Protein AF-A0A382KS99-F1 (afdb_monomer)

Nearest PDB structures (foldseek):
  8q4h-assembly1_B  TM=6.689E-01  e=3.767E-03  Desulfitobacterium hafniense TCE1
  6zxu-assembly2_B  TM=7.191E-01  e=2.765E-02  Nitratireductor pacificus pht-3B
  6zxu-assembly3_C  TM=7.435E-01  e=4.220E-02  Nitratireductor pacificus pht-3B
  6zy0-assembly2_B  TM=6.938E-01  e=2.307E-02  Nitratireductor pacificus pht-3B
  6zxx-assembly2_B  TM=6.351E-01  e=2.171E-02  Nitratireductor pacificus pht-3B

pLDDT: mean 88.22, std 10.37, range [48.19, 98.5]

Structure (mmCIF, N/CA/C/O backbone):
data_AF-A0A382KS99-F1
#
_entry.id   AF-A0A382KS99-F1
#
loop_
_atom_site.group_PDB
_atom_site.id
_atom_site.type_symbol
_atom_site.label_atom_id
_atom_site.label_alt_id
_atom_site.label_comp_id
_atom_site.label_asym_id
_atom_site.label_entity_id
_atom_site.label_seq_id
_atom_site.pdbx_PDB_ins_code
_atom_site.Cartn_x
_atom_site.Cartn_y
_atom_site.Cartn_z
_atom_site.occupancy
_atom_site.B_iso_or_equiv
_atom_site.auth_seq_id
_atom_site.auth_comp_id
_atom_site.auth_asym_id
_atom_site.auth_atom_id
_atom_site.pdbx_PDB_model_num
ATOM 1 N N . MET A 1 1 ? -13.912 -19.500 2.181 1.00 56.59 1 MET A N 1
ATOM 2 C CA . MET A 1 1 ? -12.919 -19.131 3.212 1.00 56.59 1 MET A CA 1
ATOM 3 C C . MET A 1 1 ? -11.647 -19.910 2.913 1.00 56.59 1 MET A C 1
ATOM 5 O O . MET A 1 1 ? -11.759 -21.098 2.636 1.00 56.59 1 MET A O 1
ATOM 9 N N . ILE A 1 2 ? -10.492 -19.248 2.838 1.00 73.12 2 ILE A N 1
ATOM 10 C CA . ILE A 1 2 ? -9.204 -19.911 2.562 1.00 73.12 2 ILE A CA 1
ATOM 11 C C . ILE A 1 2 ? -8.745 -20.600 3.857 1.00 73.12 2 ILE A C 1
ATOM 13 O O . ILE A 1 2 ? -8.783 -19.972 4.910 1.00 73.12 2 ILE A O 1
ATOM 17 N N . ASP A 1 3 ? -8.355 -21.877 3.797 1.00 80.69 3 ASP A N 1
ATOM 18 C CA . ASP A 1 3 ? -7.824 -22.607 4.958 1.00 80.69 3 ASP A CA 1
ATOM 19 C C . ASP A 1 3 ? -6.361 -22.218 5.200 1.00 80.69 3 ASP A C 1
ATOM 21 O O . ASP A 1 3 ? -5.498 -22.435 4.348 1.00 80.69 3 ASP A O 1
ATOM 25 N N . ILE A 1 4 ? -6.096 -21.631 6.367 1.00 81.62 4 ILE A N 1
ATOM 26 C CA . ILE A 1 4 ? -4.781 -21.113 6.763 1.00 81.62 4 ILE A CA 1
ATOM 27 C C . ILE A 1 4 ? -4.165 -21.888 7.934 1.00 81.62 4 ILE A C 1
ATOM 29 O O . ILE A 1 4 ? -3.120 -21.491 8.439 1.00 81.62 4 ILE A O 1
ATOM 33 N N . LYS A 1 5 ? -4.746 -23.022 8.357 1.00 82.44 5 LYS A N 1
ATOM 34 C CA . LYS A 1 5 ? -4.288 -23.777 9.546 1.00 82.44 5 LYS A CA 1
ATOM 35 C C . LYS A 1 5 ? -2.817 -24.198 9.504 1.00 82.44 5 LYS A C 1
ATOM 37 O O . LYS A 1 5 ? -2.193 -24.344 10.549 1.00 82.44 5 LYS A O 1
ATOM 42 N N . ASN A 1 6 ? -2.275 -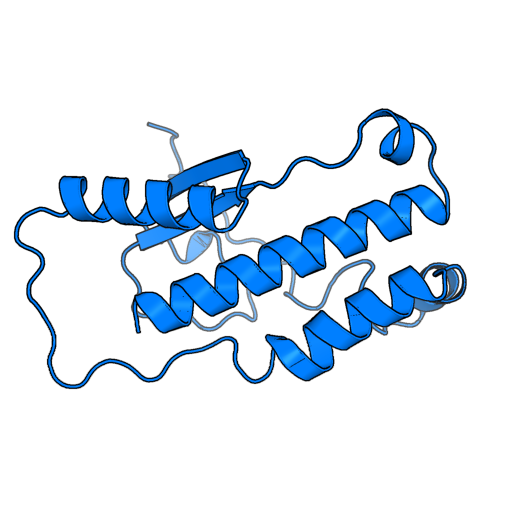24.392 8.303 1.00 83.75 6 ASN A N 1
ATOM 43 C CA . ASN A 1 6 ? -0.884 -24.788 8.078 1.00 83.75 6 ASN A CA 1
ATOM 44 C C . ASN A 1 6 ? -0.010 -23.632 7.560 1.00 83.75 6 ASN A C 1
ATOM 46 O O . ASN A 1 6 ? 1.095 -23.875 7.071 1.00 83.75 6 ASN A O 1
ATOM 50 N N . ALA A 1 7 ? -0.491 -22.386 7.614 1.00 80.31 7 ALA A N 1
ATOM 51 C CA . ALA A 1 7 ? 0.297 -21.232 7.209 1.00 80.31 7 ALA A CA 1
ATOM 52 C C . ALA A 1 7 ? 1.492 -21.058 8.158 1.00 80.31 7 ALA A C 1
ATOM 54 O O . ALA A 1 7 ? 1.350 -20.982 9.378 1.00 80.31 7 ALA A O 1
ATOM 55 N N . VAL A 1 8 ? 2.696 -21.005 7.588 1.00 80.25 8 VAL A N 1
ATOM 56 C CA . VAL A 1 8 ? 3.934 -20.777 8.337 1.00 80.25 8 VAL A CA 1
ATOM 57 C C . VAL A 1 8 ? 4.390 -19.352 8.085 1.00 80.25 8 VAL A C 1
ATOM 59 O O . VAL A 1 8 ? 4.497 -18.927 6.932 1.00 80.25 8 VAL A O 1
ATOM 62 N N . ARG A 1 9 ? 4.709 -18.630 9.163 1.00 80.31 9 ARG A N 1
ATOM 63 C CA . ARG A 1 9 ? 5.210 -17.259 9.066 1.00 80.31 9 ARG A CA 1
ATOM 64 C C . ARG A 1 9 ? 6.451 -17.198 8.160 1.00 80.31 9 ARG A C 1
ATOM 66 O O . ARG A 1 9 ? 7.382 -17.993 8.350 1.00 80.31 9 ARG A O 1
ATOM 73 N N . PRO A 1 10 ? 6.501 -16.276 7.182 1.00 76.88 10 PRO A N 1
ATOM 74 C CA . PRO A 1 10 ? 7.640 -16.169 6.281 1.00 76.88 10 PRO A CA 1
ATOM 75 C C . PRO A 1 10 ? 8.945 -15.888 7.033 1.00 76.88 10 PRO A C 1
ATOM 77 O O . PRO A 1 10 ? 9.019 -14.977 7.850 1.00 76.88 10 PRO A O 1
ATOM 80 N N . LYS A 1 11 ? 10.027 -16.595 6.677 1.00 81.12 11 LYS A N 1
ATOM 81 C CA . LYS A 1 11 ? 11.372 -16.335 7.234 1.00 81.12 11 LYS A CA 1
ATOM 82 C C . LYS A 1 11 ? 12.049 -15.068 6.701 1.00 81.12 11 LYS A C 1
ATOM 84 O O . LYS A 1 11 ? 13.138 -14.719 7.147 1.00 81.12 11 LYS A O 1
ATOM 89 N N . ARG A 1 12 ? 11.429 -14.407 5.724 1.00 73.69 12 ARG A N 1
ATOM 90 C CA . ARG A 1 12 ? 11.959 -13.219 5.053 1.00 73.69 12 ARG A CA 1
ATOM 91 C C . ARG A 1 12 ? 11.915 -12.013 5.992 1.00 73.69 12 ARG A C 1
ATOM 93 O O . ARG A 1 12 ? 10.934 -11.835 6.715 1.00 73.69 12 ARG A O 1
ATOM 100 N N . ARG A 1 13 ? 12.948 -11.171 5.947 1.00 75.81 13 ARG A N 1
ATOM 101 C CA . ARG A 1 13 ? 12.954 -9.865 6.618 1.00 75.81 13 ARG A CA 1
ATOM 102 C C . ARG A 1 13 ? 12.416 -8.792 5.687 1.00 75.81 13 ARG A C 1
ATOM 104 O O . ARG A 1 13 ? 12.595 -8.873 4.469 1.00 75.81 13 ARG A O 1
ATOM 111 N N . ARG A 1 14 ? 11.842 -7.731 6.250 1.00 68.00 14 ARG A N 1
ATOM 112 C CA . ARG A 1 14 ? 11.330 -6.583 5.483 1.00 68.00 14 ARG A CA 1
ATOM 113 C C . ARG A 1 14 ? 12.398 -5.957 4.577 1.00 68.00 14 ARG A C 1
ATOM 115 O O . ARG A 1 14 ? 12.078 -5.436 3.512 1.00 68.00 14 ARG A O 1
ATOM 122 N N . LYS A 1 15 ? 13.668 -6.016 4.993 1.00 63.41 15 LYS A N 1
ATOM 123 C CA . LYS A 1 15 ? 14.817 -5.468 4.251 1.00 63.41 15 LYS A CA 1
ATOM 124 C C . LYS A 1 15 ? 15.350 -6.382 3.142 1.00 63.41 15 LYS A C 1
ATOM 126 O O . LYS A 1 15 ? 16.195 -5.937 2.371 1.00 63.41 15 LYS A O 1
ATOM 131 N N . ASP A 1 16 ? 14.880 -7.623 3.036 1.00 54.00 16 ASP A N 1
ATOM 132 C CA . ASP A 1 16 ? 15.357 -8.557 2.017 1.00 54.00 16 ASP A CA 1
ATOM 133 C C . ASP A 1 16 ? 14.573 -8.309 0.704 1.00 54.00 16 ASP A C 1
ATOM 135 O O . ASP A 1 16 ? 13.396 -8.661 0.602 1.00 54.00 16 ASP A O 1
ATOM 139 N N . GLY A 1 17 ? 15.175 -7.677 -0.315 1.00 54.91 17 GLY A N 1
ATOM 140 C CA . GLY A 1 17 ? 14.537 -7.420 -1.622 1.00 54.91 17 GLY A CA 1
ATOM 141 C C . GLY A 1 17 ? 15.323 -6.476 -2.544 1.00 54.91 17 GLY A C 1
ATOM 142 O O . GLY A 1 17 ? 16.278 -5.851 -2.110 1.00 54.91 17 GLY A O 1
ATOM 143 N N . ALA A 1 18 ? 14.900 -6.325 -3.807 1.00 48.19 18 ALA A N 1
ATOM 144 C CA . ALA A 1 18 ? 15.611 -5.545 -4.841 1.00 48.19 18 ALA A CA 1
ATOM 145 C C . ALA A 1 18 ? 15.741 -4.029 -4.559 1.00 48.19 18 ALA A C 1
ATOM 147 O O . ALA A 1 18 ? 16.485 -3.329 -5.240 1.00 48.19 18 ALA A O 1
ATOM 148 N N . ALA A 1 19 ? 15.010 -3.520 -3.563 1.00 53.09 19 ALA A N 1
ATOM 149 C CA . ALA A 1 19 ? 15.117 -2.148 -3.067 1.00 53.09 19 ALA A CA 1
ATOM 150 C C . ALA A 1 19 ? 16.043 -2.016 -1.840 1.00 53.09 19 ALA A C 1
ATOM 152 O O . ALA A 1 19 ? 16.185 -0.920 -1.296 1.00 53.09 19 ALA A O 1
ATOM 153 N N . SER A 1 20 ? 16.660 -3.110 -1.378 1.00 62.31 20 SER A N 1
ATOM 154 C CA . SER A 1 20 ? 17.680 -3.059 -0.333 1.00 62.31 20 SER A CA 1
ATOM 155 C C . SER A 1 20 ? 18.911 -2.308 -0.850 1.00 62.31 20 SER A C 1
ATOM 157 O O . SER A 1 20 ? 19.253 -2.390 -2.026 1.00 62.31 20 SER A O 1
ATOM 159 N N . GLN A 1 21 ? 19.623 -1.593 0.023 1.00 64.44 21 GLN A N 1
ATOM 160 C CA . GLN A 1 21 ? 20.946 -1.039 -0.310 1.00 64.44 21 GLN A CA 1
ATOM 161 C C . GLN A 1 21 ? 22.061 -2.089 -0.188 1.00 64.44 21 GLN A C 1
ATOM 163 O O . GLN A 1 21 ? 23.233 -1.754 -0.021 1.00 64.44 21 GLN A O 1
ATOM 168 N N . ALA A 1 22 ? 21.701 -3.371 -0.218 1.00 68.69 22 ALA A N 1
ATOM 169 C CA . ALA A 1 22 ? 22.667 -4.444 -0.143 1.00 68.69 22 ALA A CA 1
ATOM 170 C C . ALA A 1 22 ? 23.499 -4.500 -1.444 1.00 68.69 22 ALA A C 1
ATOM 172 O O . ALA A 1 22 ? 22.998 -4.104 -2.506 1.00 68.69 22 ALA A O 1
ATOM 173 N N . PRO A 1 23 ? 24.769 -4.947 -1.394 1.00 72.62 23 PRO A N 1
ATOM 174 C CA . PRO A 1 23 ? 25.670 -4.937 -2.549 1.00 72.62 23 PRO A CA 1
ATOM 175 C C . PRO A 1 23 ? 25.083 -5.588 -3.810 1.00 72.62 23 PRO A C 1
ATOM 177 O O . PRO A 1 23 ? 25.293 -5.090 -4.917 1.00 72.62 23 PRO A O 1
ATOM 180 N N . GLU A 1 24 ? 24.296 -6.649 -3.646 1.00 73.94 24 GLU A N 1
ATOM 181 C CA . GLU A 1 24 ? 23.619 -7.390 -4.712 1.00 73.94 24 GLU A CA 1
ATOM 182 C C . GLU A 1 24 ? 22.538 -6.581 -5.450 1.00 73.94 24 GLU A C 1
ATOM 184 O O . GLU A 1 24 ? 22.288 -6.818 -6.632 1.00 73.94 24 GLU A O 1
ATOM 189 N N . SER A 1 25 ? 21.943 -5.582 -4.796 1.00 71.50 25 SER A N 1
ATOM 190 C CA . SER A 1 25 ? 20.903 -4.7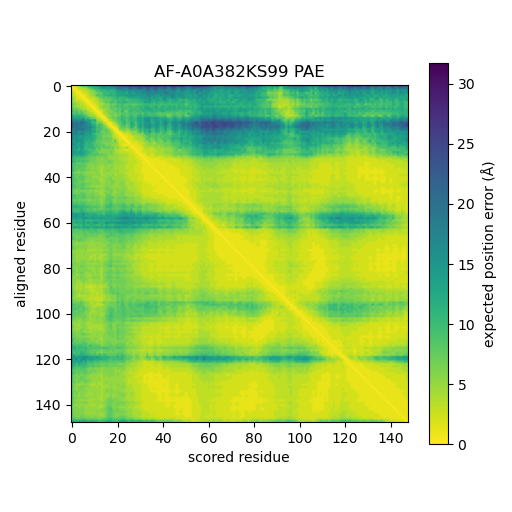15 -5.368 1.00 71.50 25 SER A CA 1
ATOM 191 C C . SER A 1 25 ? 21.491 -3.498 -6.097 1.00 71.50 25 SER A C 1
ATOM 193 O O . SER A 1 25 ? 20.833 -2.877 -6.935 1.00 71.50 25 SER A O 1
ATOM 195 N N . MET A 1 26 ? 22.757 -3.151 -5.838 1.00 74.88 26 MET A N 1
ATOM 196 C CA . MET A 1 26 ? 23.399 -1.946 -6.383 1.00 74.88 26 MET A CA 1
ATOM 197 C C . MET A 1 26 ? 23.488 -1.902 -7.920 1.00 74.88 26 MET A C 1
ATOM 199 O O . MET A 1 26 ? 23.232 -0.833 -8.485 1.00 74.88 26 MET A O 1
ATOM 203 N N . PRO A 1 27 ? 23.804 -2.998 -8.646 1.00 78.19 27 PRO A N 1
ATOM 204 C CA . PRO A 1 27 ?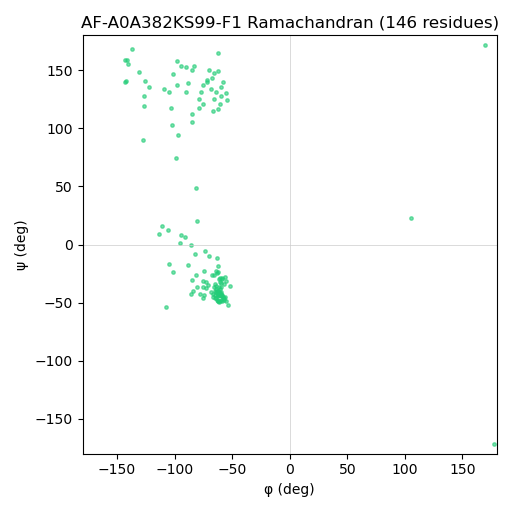 23.804 -2.986 -10.112 1.00 78.19 27 PRO A CA 1
ATOM 205 C C . PRO A 1 27 ? 22.441 -2.627 -10.710 1.00 78.19 27 PRO A C 1
ATOM 207 O O . PRO A 1 27 ? 22.372 -1.978 -11.754 1.00 78.19 27 PRO A O 1
ATOM 210 N N . TYR A 1 28 ? 21.363 -3.020 -10.035 1.00 72.88 28 TYR A N 1
ATOM 211 C CA . TYR A 1 28 ? 19.995 -2.731 -10.439 1.00 72.88 28 TYR A CA 1
ATOM 212 C C . TYR A 1 28 ? 19.623 -1.267 -10.162 1.00 72.88 28 TYR A C 1
ATOM 214 O O . TYR A 1 28 ? 19.163 -0.570 -11.067 1.00 72.88 28 TYR A O 1
ATOM 222 N N . LEU A 1 29 ? 19.943 -0.759 -8.967 1.00 75.88 29 LEU A N 1
ATOM 223 C CA . LEU A 1 29 ? 19.711 0.644 -8.594 1.00 75.88 29 LEU A CA 1
ATOM 224 C C . LEU A 1 29 ? 20.458 1.634 -9.504 1.00 75.88 29 LEU A C 1
ATOM 226 O O . LEU A 1 29 ?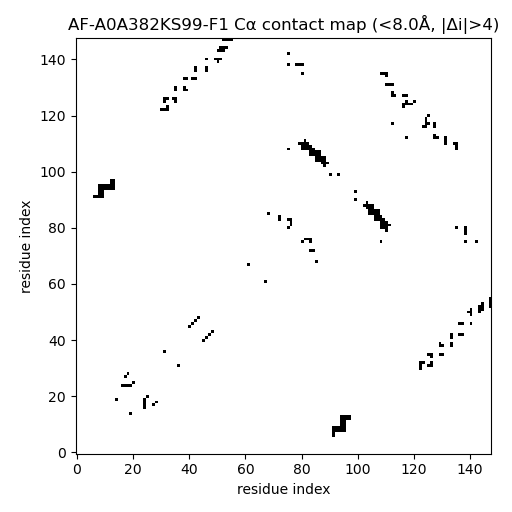 19.953 2.717 -9.797 1.00 75.88 29 LEU A O 1
ATOM 230 N N . ARG A 1 30 ? 21.643 1.266 -10.012 1.00 82.94 30 ARG A N 1
ATOM 231 C CA . ARG A 1 30 ? 22.398 2.099 -10.970 1.00 82.94 30 ARG A CA 1
ATOM 232 C C . ARG A 1 30 ? 21.670 2.316 -12.298 1.00 82.94 30 ARG A C 1
ATOM 234 O O . ARG A 1 30 ? 21.932 3.315 -12.960 1.00 82.94 30 ARG A O 1
ATOM 241 N N . ARG A 1 31 ? 20.766 1.410 -12.684 1.00 83.88 31 ARG A N 1
ATOM 242 C CA . ARG A 1 31 ? 19.998 1.486 -13.940 1.00 83.88 31 ARG A CA 1
ATOM 243 C C . ARG A 1 31 ? 18.724 2.321 -13.815 1.00 83.88 31 ARG A C 1
ATOM 245 O O . ARG A 1 31 ? 18.003 2.471 -14.798 1.00 83.88 31 ARG A O 1
ATOM 252 N N . TYR A 1 32 ? 18.437 2.860 -12.630 1.00 87.94 32 TYR A N 1
ATOM 253 C CA . TYR A 1 32 ? 17.279 3.717 -12.415 1.00 87.94 32 TYR A CA 1
ATOM 254 C C . TYR A 1 32 ? 17.386 5.004 -13.227 1.00 87.94 32 TYR A C 1
ATOM 256 O O . TYR A 1 32 ? 18.391 5.720 -13.170 1.00 87.94 32 TYR A O 1
ATOM 264 N N . THR A 1 33 ? 16.297 5.324 -13.924 1.00 92.19 33 THR A N 1
ATOM 265 C CA . THR A 1 33 ? 16.101 6.639 -14.533 1.00 92.19 33 THR A CA 1
ATOM 266 C C . THR A 1 33 ? 16.057 7.724 -13.451 1.00 92.19 33 THR A C 1
ATOM 268 O O . THR A 1 33 ? 15.888 7.439 -12.261 1.00 92.19 33 THR A O 1
ATOM 271 N N . ASN A 1 34 ? 16.188 8.994 -13.838 1.00 94.50 34 ASN A N 1
ATOM 272 C CA . ASN A 1 34 ? 16.065 10.096 -12.880 1.00 94.50 34 ASN A CA 1
ATOM 273 C C . ASN A 1 34 ? 14.676 10.126 -12.219 1.00 94.50 34 ASN A C 1
ATOM 275 O O . ASN A 1 34 ? 14.586 10.314 -11.009 1.00 94.50 34 ASN A O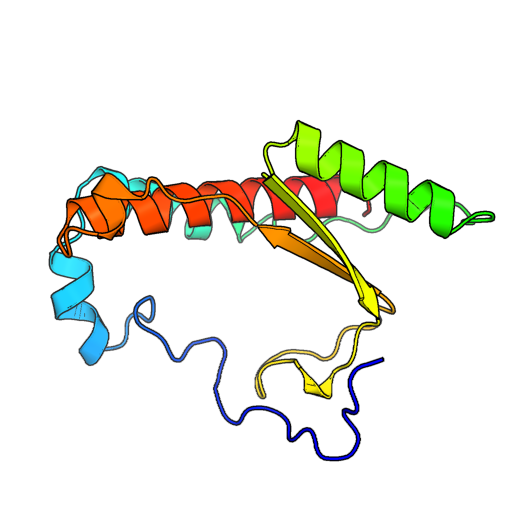 1
ATOM 279 N N . GLU A 1 35 ? 13.615 9.827 -12.973 1.00 94.88 35 GLU A N 1
ATOM 280 C CA . GLU A 1 35 ? 12.259 9.703 -12.424 1.00 94.88 35 GLU A CA 1
ATOM 281 C C . GLU A 1 35 ? 12.133 8.541 -11.431 1.00 94.88 35 GLU A C 1
ATOM 283 O O . GLU A 1 35 ? 11.567 8.701 -10.353 1.00 94.88 35 GLU A O 1
ATOM 288 N N . SER A 1 36 ? 12.749 7.392 -11.728 1.00 92.94 36 SER A N 1
ATOM 289 C CA . SER A 1 36 ? 12.812 6.261 -10.791 1.00 92.94 36 SER A CA 1
ATOM 290 C C . SER A 1 36 ? 13.453 6.671 -9.457 1.00 92.94 36 SER A C 1
ATOM 292 O O . SER A 1 36 ? 12.918 6.394 -8.381 1.00 92.94 36 SER A O 1
ATOM 294 N N . LYS A 1 37 ? 14.580 7.397 -9.514 1.00 92.00 37 LYS A N 1
ATOM 295 C CA . LYS A 1 37 ? 15.261 7.925 -8.319 1.00 92.00 37 LYS A CA 1
ATOM 296 C C . LYS A 1 37 ? 14.389 8.930 -7.566 1.00 92.00 37 LYS A C 1
ATOM 298 O O . LYS A 1 37 ? 14.355 8.889 -6.338 1.00 92.00 37 LYS A O 1
ATOM 303 N N . ARG A 1 38 ? 13.659 9.790 -8.281 1.00 94.12 38 ARG A N 1
ATOM 304 C CA . ARG A 1 38 ? 12.729 10.762 -7.690 1.00 94.12 38 ARG A CA 1
ATOM 305 C C . ARG A 1 38 ? 11.596 10.077 -6.927 1.00 94.12 38 ARG A C 1
ATOM 307 O O . ARG A 1 38 ? 11.356 10.441 -5.780 1.00 94.12 38 ARG A O 1
ATOM 314 N N . TYR A 1 39 ? 10.934 9.075 -7.509 1.00 94.81 39 TYR A N 1
ATOM 315 C CA . TYR A 1 39 ? 9.880 8.325 -6.812 1.00 94.81 39 TYR A CA 1
ATOM 316 C C . TYR A 1 39 ? 10.410 7.614 -5.567 1.00 94.81 39 TYR A C 1
ATOM 318 O O . TYR A 1 39 ? 9.796 7.691 -4.503 1.00 94.81 39 TYR A O 1
ATOM 326 N N . ALA A 1 40 ? 11.580 6.977 -5.671 1.00 90.25 40 ALA A N 1
ATOM 327 C CA . ALA A 1 40 ? 12.231 6.356 -4.523 1.00 90.25 40 ALA A CA 1
ATOM 328 C C . ALA A 1 40 ? 12.551 7.379 -3.420 1.00 90.25 40 ALA A C 1
ATOM 330 O O . ALA A 1 40 ? 12.343 7.097 -2.240 1.00 90.25 40 ALA A O 1
ATOM 331 N N . TRP A 1 41 ? 13.026 8.572 -3.785 1.00 92.50 41 TRP A N 1
ATOM 332 C CA . TRP A 1 41 ? 13.270 9.650 -2.831 1.00 92.50 41 TRP A CA 1
ATOM 333 C C . TRP A 1 41 ? 11.973 10.117 -2.156 1.00 92.50 41 TRP A C 1
ATOM 335 O O . TRP A 1 41 ? 11.934 10.172 -0.931 1.00 92.50 41 TRP A O 1
ATOM 345 N N . LEU A 1 42 ? 10.898 10.360 -2.916 1.00 94.44 42 LEU A N 1
ATOM 346 C CA . LEU A 1 42 ? 9.595 10.769 -2.371 1.00 94.44 42 LEU A CA 1
ATO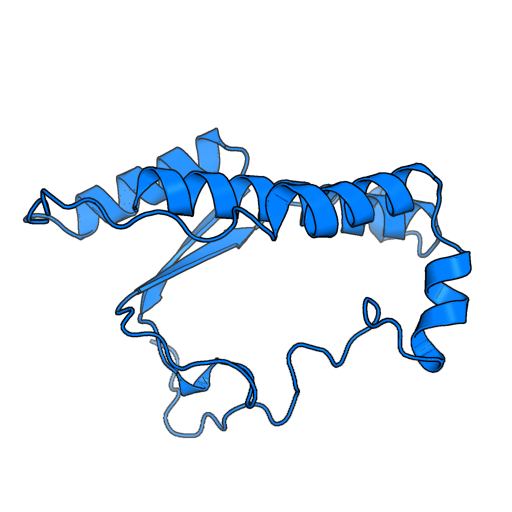M 347 C C . LEU A 1 42 ? 9.059 9.750 -1.357 1.00 94.44 42 LEU A C 1
ATOM 349 O O . LEU A 1 42 ? 8.692 10.117 -0.243 1.00 94.44 42 LEU A O 1
ATOM 353 N N . MET A 1 43 ? 9.076 8.459 -1.694 1.00 92.94 43 MET A N 1
ATOM 354 C CA . MET A 1 43 ? 8.623 7.416 -0.769 1.00 92.94 43 MET A CA 1
ATOM 355 C C . MET A 1 43 ? 9.452 7.381 0.518 1.00 92.94 43 MET A C 1
ATOM 357 O O . MET A 1 43 ? 8.895 7.347 1.614 1.00 92.94 43 MET A O 1
ATOM 361 N N . ASN A 1 44 ? 10.781 7.392 0.400 1.00 89.56 44 ASN A N 1
ATOM 362 C CA . ASN A 1 44 ? 11.663 7.165 1.545 1.00 89.56 44 ASN A CA 1
ATOM 363 C C . ASN A 1 44 ? 11.849 8.409 2.422 1.00 89.56 44 ASN A C 1
ATOM 365 O O . ASN A 1 44 ? 11.975 8.277 3.633 1.00 89.56 44 ASN A O 1
ATOM 369 N N . GLN A 1 45 ? 11.913 9.596 1.818 1.00 92.44 45 GLN A N 1
ATOM 370 C CA . GLN A 1 45 ? 12.276 10.837 2.511 1.00 92.44 45 GLN A CA 1
ATOM 371 C C . GLN A 1 45 ? 11.069 11.711 2.843 1.00 92.44 45 GLN A C 1
ATOM 373 O O . GLN A 1 45 ? 11.151 12.510 3.768 1.00 92.44 45 GLN A O 1
ATOM 378 N N . VAL A 1 46 ? 9.961 11.570 2.108 1.00 94.00 46 VAL A N 1
ATOM 379 C CA . VAL A 1 46 ? 8.760 12.388 2.325 1.00 94.00 46 VAL A CA 1
ATOM 380 C C . VAL A 1 46 ? 7.649 11.565 2.958 1.00 94.00 46 VAL A C 1
ATOM 382 O O . VAL A 1 46 ? 7.148 11.946 4.007 1.00 94.00 46 VAL A O 1
ATOM 385 N N . LEU A 1 47 ? 7.285 10.424 2.366 1.00 94.81 47 LEU A N 1
ATOM 386 C CA . LEU A 1 47 ? 6.101 9.670 2.795 1.00 94.81 47 LEU A CA 1
ATOM 387 C C . LEU A 1 47 ? 6.365 8.737 3.984 1.00 94.81 47 LEU A C 1
ATOM 389 O O . LEU A 1 47 ? 5.539 8.640 4.883 1.00 94.81 47 LEU A O 1
ATOM 393 N N . THR A 1 48 ? 7.515 8.060 4.021 1.00 92.38 48 THR A N 1
ATOM 394 C CA . THR A 1 48 ? 7.856 7.136 5.119 1.00 92.38 48 THR A CA 1
ATOM 395 C C . THR A 1 48 ? 7.875 7.815 6.495 1.00 92.38 48 THR A C 1
ATOM 397 O O . THR A 1 48 ? 7.288 7.242 7.412 1.00 92.38 48 THR A O 1
ATOM 400 N N . PRO A 1 49 ? 8.469 9.014 6.676 1.00 93.19 49 PRO A N 1
ATOM 401 C CA . PRO A 1 49 ? 8.479 9.689 7.978 1.00 93.19 49 PRO A CA 1
ATOM 402 C C . PRO A 1 49 ? 7.094 10.060 8.521 1.00 93.19 49 PRO A C 1
ATOM 404 O O . PRO A 1 49 ? 6.947 10.224 9.725 1.00 93.19 49 PRO A O 1
ATOM 407 N N . ILE A 1 50 ? 6.095 10.196 7.646 1.00 94.00 50 ILE A N 1
ATOM 408 C CA . ILE A 1 50 ? 4.724 10.585 8.003 1.00 94.00 50 ILE A CA 1
ATOM 409 C C . ILE A 1 50 ? 3.733 9.433 7.829 1.00 94.00 50 ILE A C 1
ATOM 411 O O . ILE A 1 50 ? 2.533 9.666 7.748 1.00 94.00 50 ILE A O 1
ATOM 415 N N . ARG A 1 51 ? 4.214 8.191 7.706 1.00 91.75 51 ARG A N 1
ATOM 416 C CA . ARG A 1 51 ? 3.356 7.045 7.383 1.00 91.75 51 ARG A CA 1
ATOM 417 C C . ARG A 1 51 ? 2.338 6.736 8.472 1.00 91.75 51 ARG A C 1
ATOM 419 O O . ARG A 1 51 ? 1.241 6.286 8.161 1.00 91.75 51 ARG A O 1
ATOM 426 N N . ASP A 1 52 ? 2.719 6.966 9.718 1.00 91.88 52 ASP A N 1
ATOM 427 C CA . ASP A 1 52 ? 1.876 6.691 10.866 1.00 91.88 52 ASP A CA 1
ATOM 428 C C . ASP A 1 52 ? 1.193 8.001 11.299 1.00 91.88 52 ASP A C 1
ATOM 430 O O . ASP A 1 52 ? 1.807 9.073 11.297 1.00 91.88 52 ASP A O 1
ATOM 434 N N . ALA A 1 53 ? -0.096 7.918 11.622 1.00 91.31 53 ALA A N 1
ATOM 435 C CA . ALA A 1 53 ? -0.907 9.056 12.036 1.00 91.31 53 ALA A CA 1
ATOM 436 C C . ALA A 1 53 ? -1.025 9.134 13.563 1.00 91.31 53 ALA A C 1
ATOM 438 O O . ALA A 1 53 ? -0.844 8.144 14.275 1.00 91.31 53 ALA A O 1
ATOM 439 N N . ILE A 1 54 ? -1.330 10.327 14.073 1.00 89.75 54 ILE A N 1
ATOM 440 C CA . ILE A 1 54 ? -1.624 10.513 15.496 1.00 89.75 54 ILE A CA 1
ATOM 441 C C . ILE A 1 54 ? -3.024 9.966 15.752 1.00 89.75 54 ILE A C 1
ATOM 443 O O . ILE A 1 54 ? -3.973 10.482 15.185 1.00 89.75 54 ILE A O 1
ATOM 447 N N . VAL A 1 55 ? -3.149 8.987 16.649 1.00 89.00 55 VAL A N 1
ATOM 448 C CA . VAL A 1 55 ? -4.453 8.429 17.030 1.00 89.00 55 VAL A CA 1
ATOM 449 C C . VAL A 1 55 ? -5.354 9.514 17.627 1.00 89.00 55 VAL A C 1
ATOM 451 O O . VAL A 1 55 ? -4.979 10.212 18.580 1.00 89.00 55 VAL A O 1
ATOM 454 N N . ASN A 1 56 ? -6.563 9.618 17.090 1.00 86.69 56 ASN A N 1
ATOM 455 C CA . ASN A 1 56 ? -7.603 10.540 17.489 1.00 86.69 56 ASN A CA 1
ATOM 456 C C . ASN A 1 56 ? -7.979 10.279 18.9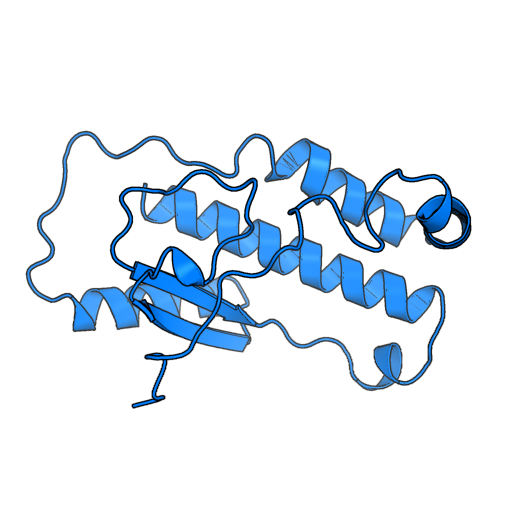47 1.00 86.69 56 ASN A C 1
ATOM 458 O O . ASN A 1 56 ? -8.412 9.194 19.339 1.00 86.69 56 ASN A O 1
ATOM 462 N N . ARG A 1 57 ? -7.822 11.319 19.769 1.00 86.69 57 ARG A N 1
ATOM 463 C CA . ARG A 1 57 ? -8.113 11.265 21.207 1.00 86.69 57 ARG A CA 1
ATOM 464 C C . ARG A 1 57 ? -9.604 11.097 21.492 1.00 86.69 57 ARG A C 1
ATOM 466 O O . ARG A 1 57 ? -9.962 10.564 22.537 1.00 86.69 57 ARG A O 1
ATOM 473 N N . ASN A 1 58 ? -10.455 11.537 20.569 1.00 87.00 58 ASN A N 1
ATOM 474 C CA . ASN A 1 58 ? -11.903 11.414 20.655 1.00 87.00 58 ASN A CA 1
ATOM 475 C C . ASN A 1 58 ? -12.340 10.208 19.826 1.00 87.00 58 ASN A C 1
ATOM 477 O O . ASN A 1 58 ? -12.854 10.360 18.717 1.00 87.00 58 ASN A O 1
ATOM 481 N N . ARG A 1 59 ? -12.087 9.007 20.355 1.00 81.69 59 ARG A N 1
ATOM 482 C CA . ARG A 1 59 ? -12.476 7.758 19.698 1.00 81.69 59 ARG A CA 1
ATOM 483 C C . ARG A 1 59 ? -13.973 7.778 19.399 1.00 81.69 59 ARG A C 1
ATOM 485 O O . ARG A 1 59 ? -14.786 7.926 20.308 1.00 81.69 59 ARG A O 1
ATOM 492 N N . GLN A 1 60 ? -14.311 7.581 18.133 1.00 83.06 60 GLN A N 1
ATOM 493 C CA . GLN A 1 60 ? -15.677 7.332 17.705 1.00 83.06 60 GLN A CA 1
ATOM 494 C C . GLN A 1 60 ? -15.932 5.823 17.729 1.00 83.06 60 GLN A C 1
ATOM 496 O O . GLN A 1 60 ? -15.112 5.043 17.237 1.00 83.06 60 GLN A O 1
ATOM 501 N N . GLU A 1 61 ? -17.041 5.403 18.335 1.00 85.00 61 GLU A N 1
ATOM 502 C CA . GLU A 1 61 ? -17.492 4.017 18.217 1.00 85.00 61 GLU A CA 1
ATOM 503 C C . GLU A 1 61 ? -18.026 3.766 16.803 1.00 85.00 61 GLU A C 1
ATOM 505 O O . GLU A 1 61 ? -18.650 4.632 16.189 1.00 85.00 61 GLU A O 1
ATOM 510 N N . ILE A 1 62 ? -17.704 2.592 16.263 1.00 86.44 62 ILE A N 1
ATOM 511 C CA . ILE A 1 62 ? -18.164 2.152 14.948 1.00 86.44 62 ILE A CA 1
ATOM 512 C C . ILE A 1 62 ? -19.300 1.165 15.187 1.00 86.44 62 ILE A C 1
ATOM 514 O O . ILE A 1 62 ? -19.050 0.014 15.545 1.00 86.44 62 ILE A O 1
ATOM 518 N N . ASP A 1 63 ? -20.529 1.631 14.983 1.00 90.25 63 ASP A N 1
ATOM 519 C CA . ASP A 1 63 ? -21.743 0.826 15.168 1.00 90.25 63 ASP A CA 1
ATOM 520 C C . ASP A 1 63 ? -22.037 -0.075 13.961 1.00 90.25 63 ASP A C 1
ATOM 522 O O . ASP A 1 63 ? -22.642 -1.136 14.104 1.00 90.25 63 ASP A O 1
ATOM 526 N N . ASP A 1 64 ? -21.573 0.329 12.774 1.00 93.25 64 ASP A N 1
ATOM 527 C CA . ASP A 1 64 ? -21.724 -0.408 11.519 1.00 93.25 64 ASP A CA 1
ATOM 528 C C . ASP A 1 64 ? -20.356 -0.590 10.830 1.00 93.25 64 ASP A C 1
ATOM 530 O O . ASP A 1 64 ? -19.906 0.264 10.052 1.00 93.25 64 ASP A O 1
ATOM 534 N N . PRO A 1 65 ? -19.645 -1.691 11.138 1.00 90.12 65 PRO A N 1
ATOM 535 C CA . PRO A 1 65 ? -18.354 -1.994 10.531 1.00 90.12 65 PRO A CA 1
ATOM 536 C C . PRO A 1 65 ? -18.415 -2.183 9.013 1.00 90.12 65 PRO A C 1
ATOM 538 O O . PRO A 1 65 ? -17.423 -1.899 8.340 1.00 90.12 65 PRO A O 1
ATOM 541 N N . ASP A 1 66 ? -19.547 -2.647 8.476 1.00 93.06 66 ASP A N 1
ATOM 542 C CA . ASP A 1 66 ? -19.703 -2.899 7.043 1.00 93.06 66 ASP A CA 1
ATOM 543 C C . ASP A 1 66 ? -19.839 -1.575 6.285 1.00 93.06 66 ASP A C 1
ATOM 545 O O . ASP A 1 66 ? -19.146 -1.366 5.285 1.00 93.06 66 ASP A O 1
ATOM 549 N N . ALA A 1 67 ? -20.632 -0.635 6.811 1.00 94.94 67 ALA A N 1
ATOM 550 C CA . ALA A 1 67 ? -20.733 0.712 6.251 1.00 94.94 67 ALA A CA 1
ATOM 551 C C . ALA A 1 67 ? -19.383 1.448 6.271 1.00 94.94 67 ALA A C 1
ATOM 553 O O . ALA A 1 67 ? -18.993 2.058 5.273 1.00 94.94 67 ALA A O 1
ATOM 554 N N . ILE A 1 68 ? -18.628 1.352 7.372 1.00 94.00 68 ILE A N 1
ATOM 555 C CA . ILE A 1 68 ? -17.283 1.943 7.444 1.00 94.00 68 ILE A CA 1
ATOM 556 C C . ILE A 1 68 ? -16.321 1.262 6.468 1.00 94.00 68 ILE A C 1
ATOM 558 O O . ILE A 1 68 ? -15.519 1.941 5.825 1.00 94.00 68 ILE A O 1
ATOM 562 N N . ALA A 1 69 ? -16.390 -0.062 6.318 1.00 95.06 69 ALA A N 1
ATOM 563 C CA . ALA A 1 69 ? -15.546 -0.772 5.367 1.00 95.06 69 ALA A CA 1
ATOM 564 C C . ALA A 1 69 ? -15.823 -0.339 3.919 1.00 95.06 69 ALA A C 1
ATOM 566 O O . ALA A 1 69 ? -14.867 -0.144 3.165 1.00 95.06 69 ALA A O 1
ATOM 567 N N . GLU A 1 70 ? -17.088 -0.169 3.525 1.00 97.50 70 GLU A N 1
ATOM 568 C CA . GLU A 1 70 ? -17.437 0.348 2.194 1.00 97.50 70 GLU A CA 1
ATOM 569 C C . GLU A 1 70 ? -16.979 1.794 2.004 1.00 97.50 70 GLU A C 1
ATOM 571 O O . GLU A 1 70 ? -16.288 2.080 1.026 1.00 97.50 70 GLU A O 1
ATOM 576 N N . HIS A 1 71 ? -17.222 2.670 2.982 1.00 96.44 71 HIS A N 1
ATOM 577 C CA . HIS A 1 71 ? -16.755 4.059 2.938 1.00 96.44 71 HIS A CA 1
ATOM 578 C C . HIS A 1 71 ? -15.232 4.160 2.754 1.00 96.44 71 HIS A C 1
ATOM 580 O O . HIS A 1 71 ? -14.736 4.896 1.902 1.00 96.44 71 HIS A O 1
ATOM 586 N N . ILE A 1 72 ? -14.457 3.367 3.500 1.00 96.81 72 ILE A N 1
ATOM 587 C CA . ILE A 1 72 ? -12.993 3.344 3.374 1.00 96.81 72 ILE A CA 1
ATOM 588 C C . ILE A 1 72 ? -12.545 2.796 2.011 1.00 96.81 72 ILE A C 1
ATOM 590 O O . ILE A 1 72 ? -11.566 3.292 1.443 1.00 96.81 72 ILE A O 1
ATOM 594 N N . LYS A 1 73 ? -13.245 1.797 1.453 1.00 98.38 73 LYS A N 1
ATOM 595 C CA . LYS A 1 73 ? -12.964 1.292 0.098 1.00 98.38 73 LYS A CA 1
ATOM 596 C C . LYS A 1 73 ? -13.244 2.355 -0.960 1.00 98.38 73 LYS A C 1
ATOM 598 O O . LYS A 1 73 ? -12.444 2.495 -1.884 1.00 98.38 73 LYS A O 1
ATOM 603 N N . GLU A 1 74 ? -14.354 3.077 -0.844 1.00 98.38 74 GLU A N 1
ATOM 604 C CA . GLU A 1 74 ? -14.712 4.179 -1.741 1.00 98.38 74 GLU A CA 1
ATOM 605 C C . GLU A 1 74 ? -13.680 5.299 -1.663 1.00 98.38 74 GLU A C 1
ATOM 607 O O . GLU A 1 74 ? -13.108 5.667 -2.689 1.00 98.38 74 GLU A O 1
ATOM 612 N N . TYR A 1 75 ? -13.321 5.733 -0.456 1.00 98.31 75 TYR A N 1
ATOM 613 C CA . TYR A 1 75 ? -12.301 6.758 -0.260 1.00 98.31 75 TYR A CA 1
ATOM 614 C C . TYR A 1 75 ? -10.938 6.345 -0.842 1.00 98.31 75 TYR A C 1
ATOM 616 O O . TYR A 1 75 ? -10.287 7.116 -1.547 1.00 98.31 75 TYR A O 1
ATOM 624 N N . ALA A 1 76 ? -10.507 5.096 -0.645 1.00 98.38 76 ALA A N 1
ATOM 625 C CA . ALA A 1 76 ? -9.282 4.591 -1.265 1.00 98.38 76 ALA A CA 1
ATOM 626 C C . ALA A 1 76 ? -9.344 4.606 -2.809 1.00 98.38 76 ALA A C 1
ATOM 628 O O . ALA A 1 76 ? -8.337 4.910 -3.459 1.00 98.38 76 ALA A O 1
ATOM 629 N N . LYS A 1 77 ? -10.512 4.325 -3.407 1.00 98.50 77 LYS A N 1
ATOM 630 C CA . LYS A 1 77 ? -10.726 4.432 -4.863 1.00 98.50 77 LYS A CA 1
ATOM 631 C C . LYS A 1 77 ? -10.690 5.882 -5.342 1.00 98.50 77 LYS A C 1
ATOM 633 O O . LYS A 1 77 ? -10.045 6.154 -6.352 1.00 98.50 77 LYS A O 1
ATOM 638 N N . GLU A 1 78 ? -11.284 6.820 -4.605 1.00 98.31 78 GLU A N 1
ATOM 639 C CA . GLU A 1 78 ? -11.188 8.262 -4.897 1.00 98.31 78 GLU A CA 1
ATOM 640 C C . GLU A 1 78 ? -9.736 8.756 -4.875 1.00 98.31 78 GLU A C 1
ATOM 642 O O . GLU A 1 78 ? -9.325 9.568 -5.707 1.00 98.31 78 GLU A O 1
ATOM 647 N N . LEU A 1 79 ? -8.918 8.212 -3.968 1.00 98.00 79 LEU A N 1
ATOM 648 C CA . LEU A 1 79 ? -7.481 8.480 -3.927 1.00 98.00 79 LEU A CA 1
ATOM 649 C C . LEU A 1 79 ? -6.711 7.844 -5.098 1.00 98.00 79 LEU A C 1
ATOM 651 O O . LEU A 1 79 ? -5.537 8.177 -5.295 1.00 98.00 79 LEU A O 1
ATOM 655 N N . GLY A 1 80 ? -7.338 6.980 -5.895 1.00 97.75 80 GLY A N 1
ATOM 656 C CA . GLY A 1 80 ? -6.782 6.386 -7.111 1.00 97.75 80 GLY A CA 1
ATOM 657 C C . GLY A 1 80 ? -6.354 4.924 -6.983 1.00 97.75 80 GLY A C 1
ATOM 658 O O . GLY A 1 80 ? -5.485 4.502 -7.744 1.00 97.75 80 GLY A O 1
ATOM 659 N N . ALA A 1 81 ? -6.893 4.170 -6.020 1.00 98.44 81 ALA A N 1
ATOM 660 C CA . ALA A 1 81 ? -6.809 2.711 -6.035 1.00 98.44 81 ALA A CA 1
ATOM 661 C C . ALA A 1 81 ? -7.790 2.119 -7.061 1.00 98.44 81 ALA A C 1
ATOM 663 O O . ALA A 1 81 ? -8.949 2.520 -7.118 1.00 98.44 81 ALA A O 1
ATOM 664 N N . ASP A 1 82 ? -7.355 1.119 -7.825 1.00 98.31 82 ASP A N 1
ATOM 665 C CA . ASP A 1 82 ? -8.214 0.435 -8.803 1.00 98.31 82 ASP A CA 1
ATOM 666 C C . ASP A 1 82 ? -9.030 -0.691 -8.153 1.00 98.31 82 ASP A C 1
ATOM 668 O O . ASP A 1 82 ? -10.145 -1.006 -8.569 1.00 98.31 82 ASP A O 1
ATOM 672 N N . ILE A 1 83 ? -8.473 -1.307 -7.108 1.00 98.19 83 ILE A N 1
ATOM 673 C CA . ILE A 1 83 ? -9.109 -2.380 -6.345 1.00 98.19 83 ILE A CA 1
ATOM 674 C C . ILE A 1 83 ? -8.780 -2.230 -4.865 1.00 98.19 83 ILE A C 1
ATOM 676 O O . ILE A 1 83 ? -7.655 -1.876 -4.511 1.00 98.19 83 ILE A O 1
ATOM 680 N N . VAL A 1 84 ? -9.759 -2.502 -4.000 1.00 98.38 84 VAL A N 1
ATOM 681 C CA . VAL A 1 84 ? -9.628 -2.376 -2.544 1.00 98.38 84 VAL A CA 1
ATOM 682 C C . VAL A 1 84 ? -10.393 -3.505 -1.862 1.00 98.38 84 VAL A C 1
ATOM 684 O O . VAL A 1 84 ? -11.498 -3.855 -2.276 1.00 98.38 84 VAL A O 1
ATOM 687 N N . GLY A 1 85 ? -9.810 -4.058 -0.805 1.00 97.12 85 GLY A N 1
ATOM 688 C CA . GLY A 1 85 ? -10.408 -5.063 0.060 1.00 97.12 85 GLY A CA 1
ATOM 689 C C . GLY A 1 85 ? -10.034 -4.825 1.519 1.00 97.12 85 GLY A C 1
ATOM 690 O O . GLY A 1 85 ? -9.035 -4.176 1.829 1.00 97.12 85 GLY A O 1
ATOM 691 N N . VAL A 1 86 ? -10.848 -5.373 2.414 1.00 96.00 86 VAL A N 1
ATOM 692 C CA . VAL A 1 86 ? -10.608 -5.369 3.859 1.00 96.00 86 VAL A CA 1
ATOM 693 C C . VAL A 1 86 ? -10.584 -6.818 4.323 1.00 96.00 86 VAL A C 1
ATOM 695 O O . VAL A 1 86 ? -11.417 -7.615 3.893 1.00 96.00 86 VAL A O 1
ATOM 698 N N . ALA A 1 87 ? -9.617 -7.161 5.165 1.00 93.31 87 ALA A N 1
ATOM 699 C CA . ALA A 1 87 ? -9.476 -8.495 5.735 1.00 93.31 87 ALA A CA 1
ATOM 700 C C . ALA A 1 87 ? -9.129 -8.413 7.225 1.00 93.31 87 ALA A C 1
ATOM 702 O O . ALA A 1 87 ? -8.796 -7.347 7.747 1.00 93.31 87 ALA A O 1
ATOM 703 N N . GLU A 1 88 ? -9.210 -9.545 7.915 1.00 93.06 88 GLU A N 1
ATOM 704 C CA . GLU A 1 88 ? -8.710 -9.663 9.28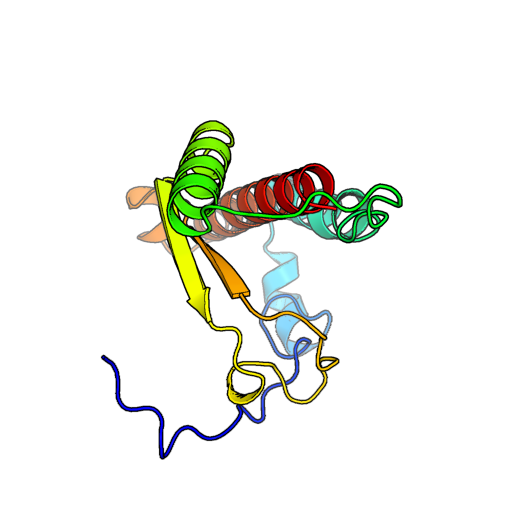1 1.00 93.06 88 GLU A CA 1
ATOM 705 C C . GLU A 1 88 ? -7.185 -9.551 9.307 1.00 93.06 88 GLU A C 1
ATOM 707 O O . GLU A 1 88 ? -6.491 -10.009 8.394 1.00 93.06 88 GLU A O 1
ATOM 712 N N . TYR A 1 89 ? -6.665 -8.907 10.350 1.00 92.81 89 TYR A N 1
ATOM 713 C CA . TYR A 1 89 ? -5.234 -8.907 10.608 1.00 92.81 89 TYR A CA 1
ATOM 714 C C . TYR A 1 89 ? -4.836 -10.232 11.253 1.00 92.81 89 TYR A C 1
ATOM 716 O O . TYR A 1 89 ? -5.370 -10.602 12.296 1.00 92.81 89 TYR A O 1
ATOM 724 N N . ASP A 1 90 ? -3.863 -10.910 10.650 1.00 90.38 90 ASP A N 1
ATOM 725 C CA . ASP A 1 90 ? -3.246 -12.100 11.219 1.00 90.38 90 ASP A CA 1
ATOM 726 C C . ASP A 1 90 ? -1.717 -11.908 11.257 1.00 90.38 90 ASP A C 1
ATOM 728 O O . ASP A 1 90 ? -1.080 -11.727 10.205 1.00 90.38 90 ASP A O 1
ATOM 732 N N . PRO A 1 91 ? -1.092 -11.937 12.452 1.00 87.88 91 PRO A N 1
ATOM 733 C CA . PRO A 1 91 ? 0.343 -11.725 12.600 1.00 87.88 91 PRO A CA 1
ATOM 734 C C . PRO A 1 91 ? 1.195 -12.781 11.877 1.00 87.88 91 PRO A C 1
ATOM 736 O O . PRO A 1 91 ? 2.371 -12.515 11.599 1.00 87.88 91 PRO A O 1
ATOM 739 N N . GLN A 1 92 ? 0.642 -13.948 11.522 1.00 87.69 92 GLN A N 1
ATOM 740 C CA . GLN A 1 92 ? 1.339 -14.976 10.741 1.00 87.69 92 GLN A CA 1
ATOM 741 C C . GLN A 1 92 ? 1.700 -14.504 9.325 1.00 87.69 92 GLN A C 1
ATOM 743 O O . GLN A 1 92 ? 2.659 -15.017 8.745 1.00 87.69 92 GLN A O 1
ATOM 748 N N . PHE A 1 93 ? 1.009 -13.494 8.782 1.00 86.44 93 PHE A N 1
ATOM 749 C CA . PHE A 1 93 ? 1.315 -12.919 7.465 1.00 86.44 93 PHE A CA 1
ATOM 750 C C . PHE A 1 93 ? 2.306 -11.743 7.509 1.00 86.44 93 PHE A C 1
ATOM 752 O O . PHE A 1 93 ? 2.571 -11.118 6.482 1.00 86.44 93 PHE A O 1
ATOM 759 N N . THR A 1 94 ? 2.897 -11.442 8.669 1.00 85.94 94 THR A N 1
ATOM 760 C CA . THR A 1 94 ? 3.896 -10.368 8.815 1.00 85.94 94 THR A CA 1
ATOM 761 C C . THR A 1 94 ? 5.333 -10.888 8.697 1.00 85.94 94 THR A C 1
ATOM 763 O O . THR A 1 94 ? 5.622 -12.046 9.013 1.00 85.94 94 THR A O 1
ATOM 766 N N . PHE A 1 95 ? 6.275 -10.031 8.276 1.00 84.00 95 PHE A N 1
ATOM 767 C CA . PHE A 1 95 ? 7.700 -10.392 8.256 1.00 84.00 95 PHE A CA 1
ATOM 768 C C . PHE A 1 95 ? 8.213 -10.682 9.665 1.00 84.00 95 PHE A C 1
ATOM 770 O O . PHE A 1 95 ? 7.754 -10.069 10.626 1.00 84.00 95 PHE A O 1
ATOM 777 N N . ASN A 1 96 ? 9.201 -11.569 9.790 1.00 82.56 96 ASN A N 1
ATOM 778 C CA . ASN A 1 96 ? 9.753 -11.978 11.086 1.00 82.56 96 ASN A CA 1
ATOM 779 C C . ASN A 1 96 ? 10.336 -10.828 11.919 1.00 82.56 96 ASN A C 1
ATOM 781 O O . ASN A 1 96 ? 10.333 -10.903 13.142 1.00 82.56 96 ASN A O 1
ATOM 785 N N . ASP A 1 97 ? 10.850 -9.789 11.263 1.00 83.38 97 ASP A N 1
ATOM 786 C CA . ASP A 1 97 ? 11.420 -8.595 11.892 1.00 83.38 97 ASP A CA 1
ATOM 787 C C . ASP A 1 97 ? 10.408 -7.445 12.032 1.00 83.38 97 ASP A C 1
ATOM 789 O O . ASP A 1 97 ? 10.795 -6.328 12.367 1.00 83.38 97 ASP A O 1
ATOM 793 N N . SER A 1 98 ? 9.124 -7.691 11.750 1.00 82.88 98 SER A N 1
ATOM 794 C CA . SER A 1 98 ? 8.061 -6.706 11.963 1.00 82.88 98 SER A CA 1
ATOM 795 C C . SER A 1 98 ? 7.497 -6.798 13.375 1.00 82.88 98 SER A C 1
ATOM 797 O O . SER A 1 98 ? 7.266 -7.890 13.898 1.00 82.88 98 SER A O 1
ATOM 799 N N . GLU A 1 99 ? 7.246 -5.628 13.955 1.00 85.62 99 GLU A N 1
ATOM 800 C CA . GLU A 1 99 ? 6.450 -5.480 15.166 1.00 85.62 99 GLU A CA 1
ATOM 801 C C . GLU A 1 99 ? 5.050 -6.067 14.953 1.00 85.62 99 GLU A C 1
ATOM 803 O O . GLU A 1 99 ? 4.458 -5.926 13.879 1.00 85.62 99 GLU A O 1
ATOM 808 N N . VAL A 1 100 ? 4.535 -6.748 15.977 1.00 86.06 100 VAL A N 1
ATOM 809 C CA . VAL A 1 100 ? 3.149 -7.214 15.993 1.00 86.06 100 VAL A CA 1
ATOM 810 C C . VAL A 1 100 ? 2.289 -6.066 16.500 1.00 86.06 100 VAL A C 1
ATOM 812 O O . VAL A 1 100 ? 2.403 -5.674 17.655 1.00 86.06 100 VAL A O 1
ATOM 815 N N . LEU A 1 101 ? 1.454 -5.528 15.618 1.00 87.69 101 LEU A N 1
ATOM 816 C CA . LEU A 1 101 ? 0.583 -4.394 15.915 1.00 87.69 101 LEU A CA 1
ATOM 817 C C . LEU A 1 101 ? -0.724 -4.861 16.566 1.00 87.69 101 LEU A C 1
ATOM 819 O O . LEU A 1 101 ? -1.219 -5.942 16.246 1.00 87.69 101 LEU A O 1
ATOM 823 N N . ASP A 1 102 ? -1.314 -4.012 17.409 1.00 89.56 102 ASP A N 1
ATOM 824 C CA . ASP A 1 102 ? -2.649 -4.211 17.999 1.00 89.56 102 ASP A CA 1
ATOM 825 C C . ASP A 1 102 ? -3.763 -3.786 17.022 1.00 89.56 102 ASP A C 1
ATOM 827 O O . ASP A 1 102 ? -4.642 -2.975 17.311 1.00 89.56 102 ASP A O 1
ATOM 831 N N . HIS A 1 103 ? -3.666 -4.261 15.783 1.00 91.00 103 HIS A N 1
ATOM 832 C CA . HIS A 1 103 ? -4.663 -4.023 14.746 1.00 91.00 103 HIS A CA 1
ATOM 833 C C . HIS A 1 103 ? -5.541 -5.259 14.585 1.00 91.00 103 HIS A C 1
ATOM 835 O O . HIS A 1 103 ? -5.078 -6.387 14.701 1.00 91.00 103 HIS A O 1
ATOM 841 N N . THR A 1 104 ? -6.816 -5.056 14.266 1.00 91.50 104 THR A N 1
ATOM 842 C CA . THR A 1 104 ? -7.774 -6.156 14.060 1.00 91.50 104 THR A CA 1
ATOM 843 C C . THR A 1 104 ? -8.094 -6.392 12.586 1.00 91.50 104 THR A C 1
ATOM 845 O O . THR A 1 104 ? -8.640 -7.436 12.218 1.00 91.50 104 THR A O 1
ATOM 848 N N . ARG A 1 105 ? -7.783 -5.418 11.726 1.00 93.31 105 ARG A N 1
ATOM 849 C CA . ARG A 1 105 ? -8.125 -5.400 10.303 1.00 93.31 105 ARG A CA 1
ATOM 850 C C . ARG A 1 105 ? -6.972 -4.847 9.476 1.00 93.31 105 ARG A C 1
ATOM 852 O O . ARG A 1 105 ? -6.169 -4.054 9.963 1.00 93.31 105 ARG A O 1
ATOM 859 N N . VAL A 1 106 ? -6.936 -5.240 8.210 1.00 94.81 106 VAL A N 1
ATOM 860 C CA . VAL A 1 106 ? -6.032 -4.700 7.192 1.00 94.81 106 VAL A CA 1
ATOM 861 C C . VAL A 1 106 ? -6.829 -4.214 5.992 1.00 94.81 106 VAL A C 1
ATOM 863 O O . VAL A 1 106 ? -7.790 -4.858 5.573 1.00 94.81 106 VAL A O 1
ATOM 866 N N . ILE A 1 107 ? -6.402 -3.090 5.421 1.00 96.38 107 ILE A N 1
ATOM 867 C CA . ILE A 1 107 ? -6.907 -2.582 4.145 1.00 96.38 107 ILE A CA 1
ATOM 868 C C . ILE A 1 107 ? -5.851 -2.910 3.092 1.00 96.38 107 ILE A C 1
ATOM 870 O O . ILE A 1 107 ? -4.714 -2.444 3.176 1.00 96.38 107 ILE A O 1
ATOM 874 N N . ALA A 1 108 ? -6.219 -3.726 2.111 1.00 96.31 108 ALA A N 1
ATOM 875 C CA . ALA A 1 108 ? -5.366 -4.087 0.987 1.00 96.31 108 ALA A CA 1
ATOM 876 C C . ALA A 1 108 ? -5.903 -3.430 -0.283 1.00 96.31 108 ALA A C 1
ATOM 878 O O . ALA A 1 108 ? -7.098 -3.492 -0.561 1.00 96.31 108 ALA A O 1
ATOM 879 N N . PHE A 1 109 ? -5.032 -2.817 -1.076 1.00 98.00 109 PHE A N 1
ATOM 880 C CA . PHE A 1 109 ? -5.426 -2.172 -2.323 1.00 98.00 109 PHE A CA 1
ATOM 881 C C . PHE A 1 109 ? -4.367 -2.343 -3.407 1.00 98.00 109 PHE A C 1
ATOM 883 O O . PHE A 1 109 ? -3.198 -2.616 -3.124 1.00 98.00 109 PHE A O 1
ATOM 890 N N . GLY A 1 110 ? -4.794 -2.189 -4.657 1.00 97.19 110 GLY A N 1
ATOM 891 C CA . GLY A 1 110 ? -3.953 -2.316 -5.839 1.00 97.19 110 GLY A CA 1
ATOM 892 C C . GLY A 1 110 ? -4.125 -1.135 -6.784 1.00 97.19 110 GLY A C 1
ATOM 893 O O . GLY A 1 110 ? -5.204 -0.555 -6.885 1.00 97.19 110 GLY A O 1
ATOM 894 N N . VAL A 1 111 ? -3.040 -0.805 -7.479 1.00 97.88 111 VAL A N 1
ATOM 895 C CA . VAL A 1 111 ? -3.014 0.160 -8.579 1.00 97.88 111 VAL A CA 1
ATOM 896 C C . VAL A 1 111 ? -2.384 -0.534 -9.781 1.00 97.88 111 VAL A C 1
ATOM 898 O O . VAL A 1 111 ? -1.302 -1.120 -9.673 1.00 97.88 111 VAL A O 1
ATOM 901 N N . ALA A 1 112 ? -3.061 -0.493 -10.919 1.00 96.75 112 ALA A N 1
ATOM 902 C CA . ALA A 1 112 ? -2.631 -1.123 -12.147 1.00 96.75 112 ALA A CA 1
ATOM 903 C C . ALA A 1 112 ? -1.391 -0.419 -12.713 1.00 96.75 112 ALA A C 1
ATOM 905 O O . ALA A 1 112 ? -1.305 0.810 -12.824 1.00 96.75 112 ALA A O 1
ATOM 906 N N . MET A 1 113 ? -0.416 -1.233 -13.105 1.00 95.88 113 MET A N 1
ATOM 907 C CA . MET A 1 113 ? 0.685 -0.788 -13.949 1.00 95.88 113 MET A CA 1
ATOM 908 C C . MET A 1 113 ? 0.254 -0.810 -15.417 1.00 95.88 113 MET A C 1
ATOM 910 O O . MET A 1 113 ? -0.596 -1.606 -15.822 1.00 95.88 113 MET A O 1
ATOM 914 N N . LYS A 1 114 ? 0.882 0.025 -16.244 1.00 94.75 114 LYS A N 1
ATOM 915 C CA . LYS A 1 114 ? 0.693 -0.003 -17.699 1.00 94.75 114 LYS A CA 1
ATOM 916 C C . LYS A 1 114 ? 1.255 -1.302 -18.283 1.00 94.75 114 LYS A C 1
ATOM 918 O O . LYS A 1 114 ? 2.468 -1.511 -18.259 1.00 94.75 114 LYS A O 1
ATOM 923 N N . TYR A 1 115 ? 0.378 -2.142 -18.835 1.00 91.62 115 TYR A N 1
ATOM 924 C CA . TYR A 1 115 ? 0.737 -3.463 -19.362 1.00 91.62 115 TYR A CA 1
ATOM 925 C C . TYR A 1 115 ? 1.877 -3.403 -20.387 1.00 91.62 115 TYR A C 1
ATOM 927 O O . TYR A 1 115 ? 2.905 -4.048 -20.188 1.00 91.62 115 TYR A O 1
ATOM 935 N N . ASP A 1 116 ? 1.749 -2.556 -21.411 1.00 92.44 116 ASP A N 1
ATOM 936 C CA . ASP A 1 116 ? 2.736 -2.446 -22.498 1.00 92.44 116 ASP A CA 1
ATOM 937 C C . ASP A 1 116 ? 4.130 -2.038 -21.996 1.00 92.44 116 ASP A C 1
ATOM 939 O O . ASP A 1 116 ? 5.157 -2.419 -22.561 1.00 92.44 116 ASP A O 1
ATOM 943 N N . VAL A 1 117 ? 4.172 -1.285 -20.892 1.00 90.00 117 VAL A N 1
ATOM 944 C CA . VAL A 1 117 ? 5.414 -0.838 -20.260 1.00 90.00 117 VAL A CA 1
ATOM 945 C C . VAL A 1 117 ? 6.057 -1.962 -19.451 1.00 90.00 117 VAL A C 1
ATOM 947 O O . VAL A 1 117 ? 7.270 -2.140 -19.522 1.00 90.00 117 VAL A O 1
ATOM 950 N N . ILE A 1 118 ? 5.271 -2.732 -18.693 1.00 91.31 118 ILE A N 1
ATOM 951 C CA . ILE A 1 118 ? 5.789 -3.831 -17.861 1.00 91.31 118 ILE A CA 1
ATOM 952 C C . ILE A 1 118 ? 6.161 -5.062 -18.691 1.00 91.31 118 ILE A C 1
ATOM 954 O O . ILE A 1 118 ? 7.124 -5.748 -18.346 1.00 91.31 118 ILE A O 1
ATOM 958 N N . ALA A 1 119 ? 5.460 -5.311 -19.800 1.00 89.12 119 ALA A N 1
ATOM 959 C CA . ALA A 1 119 ? 5.771 -6.403 -20.721 1.00 89.12 119 ALA A CA 1
ATOM 960 C C . ALA A 1 119 ? 7.195 -6.293 -21.303 1.00 89.12 119 ALA A C 1
ATOM 962 O O . ALA A 1 119 ? 7.836 -7.305 -21.587 1.00 89.12 119 ALA A O 1
ATOM 963 N N . SER A 1 120 ? 7.718 -5.070 -21.423 1.00 82.19 120 SER A N 1
ATOM 964 C CA . SER A 1 120 ? 9.076 -4.796 -21.895 1.00 82.19 120 SER A CA 1
ATOM 965 C C . SER A 1 120 ? 10.031 -4.592 -20.715 1.00 82.19 120 SER A C 1
ATOM 967 O O . SER A 1 120 ? 10.161 -3.490 -20.185 1.00 82.19 120 SER A O 1
ATOM 969 N N . VAL A 1 121 ? 10.727 -5.648 -20.285 1.00 81.25 121 VAL A N 1
ATOM 970 C CA . VAL A 1 121 ? 11.656 -5.577 -19.141 1.00 81.25 121 VAL A CA 1
ATOM 971 C C . VAL A 1 121 ? 12.807 -4.598 -19.424 1.00 81.25 121 VAL A C 1
ATOM 973 O O . VAL A 1 121 ? 13.634 -4.835 -20.302 1.00 81.25 121 VAL A O 1
ATOM 976 N N . GLY A 1 122 ? 12.905 -3.510 -18.650 1.00 85.75 122 GLY A N 1
ATOM 977 C CA . GLY A 1 122 ? 13.964 -2.511 -18.806 1.00 85.75 122 GLY A CA 1
ATOM 978 C C . GLY A 1 122 ? 13.837 -1.311 -17.856 1.00 85.75 122 GLY A C 1
ATOM 979 O O . GLY A 1 122 ? 12.993 -1.306 -16.963 1.00 85.75 122 GLY A O 1
ATOM 980 N N . PRO A 1 123 ? 14.659 -0.259 -18.024 1.00 87.62 123 PRO A N 1
ATOM 981 C CA . PRO A 1 123 ? 14.622 0.919 -17.149 1.00 87.62 123 PRO A CA 1
ATOM 982 C C . PRO A 1 123 ? 13.252 1.613 -17.083 1.00 87.62 123 PRO A C 1
ATOM 984 O O . PRO A 1 123 ? 12.867 2.112 -16.029 1.00 87.62 123 PRO A O 1
ATOM 987 N N . ILE A 1 124 ? 12.496 1.614 -18.185 1.00 89.88 124 ILE A N 1
ATOM 988 C CA . ILE A 1 124 ? 11.153 2.211 -18.242 1.00 89.88 124 ILE A CA 1
ATOM 989 C C . ILE A 1 124 ? 10.125 1.361 -17.487 1.00 89.88 124 ILE A C 1
ATOM 991 O O . ILE A 1 124 ? 9.287 1.923 -16.784 1.00 89.88 124 ILE A O 1
ATOM 995 N N . SER A 1 125 ? 10.223 0.027 -17.542 1.00 91.00 125 SER A N 1
ATOM 996 C CA . SER A 1 125 ? 9.355 -0.829 -16.726 1.00 91.00 125 SER A CA 1
ATOM 997 C C . SER A 1 125 ? 9.606 -0.621 -15.235 1.00 91.00 125 SER A C 1
ATOM 999 O O . SER A 1 125 ? 8.662 -0.568 -14.454 1.00 91.00 125 SER A O 1
ATOM 1001 N N . GLN A 1 126 ? 10.857 -0.373 -14.836 1.00 89.25 126 GLN A N 1
ATOM 1002 C CA . GLN A 1 126 ? 11.170 -0.049 -13.442 1.00 89.25 126 GLN A CA 1
ATOM 1003 C C . GLN A 1 126 ? 10.689 1.325 -13.001 1.00 89.25 126 GLN A C 1
ATOM 1005 O O . GLN A 1 126 ? 10.237 1.490 -11.866 1.00 89.25 126 GLN A O 1
ATOM 1010 N N . GLN A 1 127 ? 10.724 2.302 -13.903 1.00 93.06 127 GLN A N 1
ATOM 1011 C CA . GLN A 1 127 ? 10.103 3.593 -13.648 1.00 93.06 127 GLN A CA 1
ATOM 1012 C C . GLN A 1 127 ? 8.599 3.446 -13.386 1.00 93.06 127 GLN A C 1
ATOM 1014 O O . GLN A 1 127 ? 8.082 4.089 -12.475 1.00 93.06 127 GLN A O 1
ATOM 1019 N N . GLU A 1 128 ? 7.908 2.581 -14.132 1.00 95.19 128 GLU A N 1
ATOM 1020 C CA . GLU A 1 128 ? 6.484 2.303 -13.922 1.00 95.19 128 GLU A CA 1
ATOM 1021 C C . GLU A 1 128 ? 6.212 1.602 -12.584 1.00 95.19 128 GLU A C 1
ATOM 1023 O O . GLU A 1 128 ? 5.301 2.010 -11.859 1.00 95.19 128 GLU A O 1
ATOM 1028 N N . VAL A 1 129 ? 7.040 0.621 -12.204 1.00 92.19 129 VAL A N 1
ATOM 1029 C CA . VAL A 1 129 ? 6.963 -0.031 -10.884 1.00 92.19 129 VAL A CA 1
ATOM 1030 C C . VAL A 1 129 ? 7.057 1.008 -9.766 1.00 92.19 129 VAL A C 1
ATOM 1032 O O . VAL A 1 129 ? 6.223 1.032 -8.861 1.00 92.19 129 VAL A O 1
ATOM 1035 N N . LEU A 1 130 ? 8.039 1.910 -9.841 1.00 93.25 130 LEU A N 1
ATOM 1036 C CA . LEU A 1 130 ? 8.250 2.928 -8.811 1.00 93.25 130 LEU A CA 1
ATOM 1037 C C . LEU A 1 130 ? 7.192 4.030 -8.830 1.00 93.25 130 LEU A C 1
ATOM 1039 O O . LEU A 1 130 ? 6.842 4.529 -7.761 1.00 93.25 130 LEU A O 1
ATOM 1043 N N . ARG A 1 131 ? 6.641 4.381 -9.999 1.00 95.88 131 ARG A N 1
ATOM 1044 C CA . ARG A 1 131 ? 5.488 5.288 -10.104 1.00 95.88 131 ARG A CA 1
ATOM 1045 C C . ARG A 1 131 ? 4.295 4.724 -9.336 1.00 95.88 131 ARG A C 1
ATOM 1047 O O . ARG A 1 131 ? 3.676 5.446 -8.552 1.00 95.88 131 ARG A O 1
ATOM 1054 N N . VAL A 1 132 ? 3.979 3.447 -9.563 1.00 96.69 132 VAL A N 1
ATOM 1055 C CA . VAL A 1 132 ? 2.869 2.761 -8.893 1.00 96.69 132 VAL A CA 1
ATOM 1056 C C . VAL A 1 132 ? 3.141 2.599 -7.401 1.00 96.69 132 VAL A C 1
ATOM 1058 O O . VAL A 1 132 ? 2.276 2.948 -6.605 1.00 96.69 132 VAL A O 1
ATOM 1061 N N . TYR A 1 133 ? 4.344 2.184 -6.997 1.00 94.88 133 TYR A N 1
ATOM 1062 C CA . TYR A 1 133 ? 4.695 2.087 -5.575 1.00 94.88 133 TYR A CA 1
ATOM 1063 C C . TYR A 1 133 ? 4.594 3.430 -4.863 1.00 94.88 133 TYR A C 1
ATOM 1065 O O . TYR A 1 133 ? 4.009 3.493 -3.787 1.00 94.88 133 TYR A O 1
ATOM 1073 N N . HIS A 1 134 ? 5.084 4.509 -5.477 1.00 95.94 134 HIS A N 1
ATOM 1074 C CA . HIS A 1 134 ? 4.927 5.855 -4.934 1.00 95.94 134 HIS A CA 1
ATOM 1075 C C . HIS A 1 134 ? 3.452 6.216 -4.750 1.00 95.94 134 HIS A C 1
ATOM 1077 O O . HIS A 1 134 ? 3.074 6.691 -3.681 1.00 95.94 134 HIS A O 1
ATOM 1083 N N . LYS A 1 135 ? 2.609 5.946 -5.756 1.00 97.62 135 LYS A N 1
ATOM 1084 C CA . LYS A 1 135 ? 1.169 6.208 -5.662 1.00 97.62 135 LYS A CA 1
ATOM 1085 C C . LYS A 1 135 ? 0.510 5.390 -4.551 1.00 97.62 135 LYS A C 1
ATOM 1087 O O . LYS A 1 135 ? -0.277 5.935 -3.788 1.00 97.62 135 LYS A O 1
ATOM 1092 N N . MET A 1 136 ? 0.853 4.110 -4.433 1.00 97.25 136 MET A N 1
ATOM 1093 C CA . MET A 1 136 ? 0.329 3.249 -3.374 1.00 97.25 136 MET A CA 1
ATOM 1094 C C . MET A 1 136 ? 0.770 3.719 -1.985 1.00 97.25 136 MET A C 1
ATOM 1096 O O . MET A 1 136 ? -0.025 3.691 -1.050 1.00 97.25 136 MET A O 1
ATOM 1100 N N . PHE A 1 137 ? 2.011 4.189 -1.851 1.00 96.12 137 PHE A N 1
ATOM 1101 C CA . PHE A 1 137 ? 2.508 4.757 -0.602 1.00 96.12 137 PHE A CA 1
ATOM 1102 C C . PHE A 1 137 ? 1.744 6.034 -0.230 1.00 96.12 137 PHE A C 1
ATOM 1104 O O . PHE A 1 137 ? 1.303 6.154 0.906 1.00 96.12 137 PHE A O 1
ATOM 1111 N N . ASP A 1 138 ? 1.525 6.947 -1.184 1.00 97.56 138 ASP A N 1
ATOM 1112 C CA . ASP A 1 138 ? 0.728 8.172 -0.988 1.00 97.56 138 ASP A CA 1
ATOM 1113 C C . ASP A 1 138 ? -0.710 7.854 -0.541 1.00 97.56 138 ASP A C 1
ATOM 1115 O O . ASP A 1 138 ? -1.184 8.435 0.433 1.00 97.56 138 ASP A O 1
ATOM 1119 N N . ILE A 1 139 ? -1.376 6.881 -1.179 1.00 98.19 139 ILE A N 1
ATOM 1120 C CA . ILE A 1 139 ? -2.708 6.410 -0.756 1.00 98.19 139 ILE A CA 1
ATOM 1121 C C . ILE A 1 139 ? -2.656 5.872 0.681 1.00 98.19 139 ILE A C 1
ATOM 1123 O O . ILE A 1 139 ? -3.477 6.258 1.508 1.00 98.19 139 ILE A O 1
ATOM 1127 N N . GLY A 1 140 ? -1.676 5.018 0.994 1.00 97.19 140 GLY A N 1
ATOM 1128 C CA . GLY A 1 140 ? -1.525 4.424 2.323 1.00 97.19 140 GLY A CA 1
ATOM 1129 C C . GLY A 1 140 ? -1.329 5.465 3.428 1.00 97.19 140 GLY A C 1
ATOM 1130 O O . GLY A 1 140 ? -1.977 5.369 4.466 1.00 97.19 140 GLY A O 1
ATOM 1131 N N . VAL A 1 141 ? -0.498 6.486 3.188 1.00 96.94 141 VAL A N 1
ATOM 1132 C CA . VAL A 1 141 ? -0.319 7.608 4.127 1.00 96.94 141 VAL A CA 1
ATOM 1133 C C . VAL A 1 141 ? -1.636 8.355 4.325 1.00 96.94 141 VAL A C 1
ATOM 1135 O O . VAL A 1 141 ? -2.052 8.575 5.456 1.00 96.94 141 VAL A O 1
ATOM 1138 N N . ARG A 1 142 ? -2.333 8.722 3.247 1.00 97.44 142 ARG A N 1
ATOM 1139 C CA . ARG A 1 142 ? -3.600 9.463 3.361 1.00 97.44 142 ARG A CA 1
ATOM 1140 C C . ARG A 1 142 ? -4.672 8.671 4.101 1.00 97.44 142 ARG A C 1
ATOM 1142 O O . ARG A 1 142 ? -5.367 9.247 4.926 1.00 97.44 142 ARG A O 1
A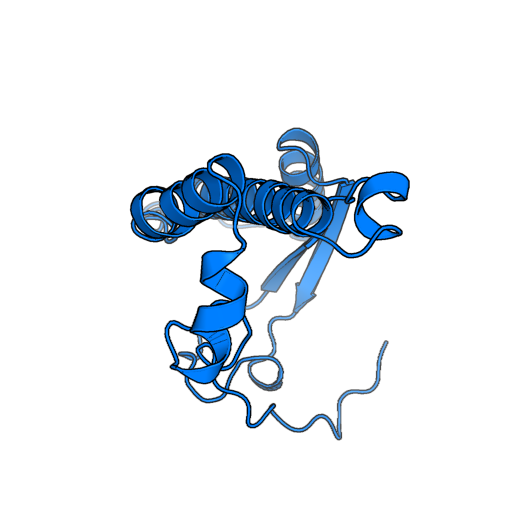TOM 1149 N N . LEU A 1 143 ? -4.773 7.365 3.850 1.00 97.00 143 LEU A N 1
ATOM 1150 C CA . LEU A 1 143 ? -5.680 6.487 4.590 1.00 97.00 143 LEU A CA 1
ATOM 1151 C C . LEU A 1 143 ? -5.324 6.431 6.076 1.00 97.00 143 LEU A C 1
ATOM 1153 O O . LEU A 1 143 ? -6.215 6.555 6.910 1.00 97.00 143 LEU A O 1
ATOM 1157 N N . ALA A 1 144 ? -4.038 6.295 6.413 1.00 94.94 144 ALA A N 1
ATOM 1158 C CA . ALA A 1 144 ? -3.595 6.289 7.803 1.00 94.94 144 ALA A CA 1
ATOM 1159 C C . ALA A 1 144 ? -3.976 7.591 8.521 1.00 94.94 144 ALA A C 1
ATOM 1161 O O . ALA A 1 144 ? -4.496 7.528 9.625 1.00 94.94 144 ALA A O 1
ATOM 1162 N N . HIS A 1 145 ? -3.786 8.750 7.882 1.00 94.94 145 HIS A N 1
ATOM 1163 C CA . HIS A 1 145 ? -4.150 10.064 8.443 1.00 94.94 145 HIS A CA 1
ATOM 1164 C C . HIS A 1 145 ? -5.649 10.353 8.452 1.00 94.94 145 HIS A C 1
ATOM 1166 O O . HIS A 1 145 ? -6.098 11.192 9.220 1.00 94.94 145 HIS A O 1
ATOM 1172 N N . TYR A 1 146 ? -6.422 9.699 7.590 1.00 94.00 146 TYR A N 1
ATOM 1173 C CA . TYR A 1 146 ? -7.877 9.804 7.611 1.00 94.00 146 TYR A CA 1
ATOM 1174 C C . TYR A 1 146 ? -8.491 8.996 8.763 1.00 94.00 146 TYR A C 1
ATOM 1176 O O . TYR A 1 146 ? -9.488 9.413 9.344 1.00 94.00 146 TYR A O 1
ATOM 1184 N N . ILE A 1 147 ? -7.904 7.833 9.067 1.00 91.50 147 ILE A N 1
ATOM 1185 C CA . ILE A 1 147 ? -8.382 6.909 10.106 1.00 91.50 147 ILE A CA 1
ATOM 1186 C C . ILE A 1 147 ? -7.832 7.269 11.489 1.00 91.50 147 ILE A C 1
ATOM 1188 O O . ILE A 1 147 ? -8.560 7.145 12.474 1.00 91.50 147 ILE A O 1
ATOM 1192 N N . GLY A 1 148 ? -6.541 7.607 11.547 1.00 85.31 148 GLY A N 1
ATOM 1193 C CA . GLY A 1 148 ? -5.805 7.927 12.767 1.00 85.31 148 GLY A CA 1
ATOM 1194 C C . GLY A 1 148 ? -6.370 9.157 13.425 1.00 85.31 148 GLY A C 1
ATOM 1195 O O . GLY A 1 148 ? -6.876 8.971 14.546 1.00 85.31 148 GLY A O 1
#

Mean predicted aligned error: 5.79 Å

Secondary structure (DSSP, 8-state):
----TT-------TT-STTS-SGGGHHHHTT--HHHHHHHHIIIIIIGGG-SPPPPSSPPP-S-HHHHHHHHHHHHHHTT-SEEEEEE--GGGS-TTS-----SEEEEEE----HHHHHS-SHHHHHHHHHHHHHHHHHHHHHHHHH-

Foldseek 3Di:
DDDCVPQAADQDAPQPDLPHPDPVNVVVVVQADPLLVVLVCCLPPPLVVLLAADDDPPDDDDPDPPVVQVVLQVVLVVLPFPDKDKDFDDCSHDHPPDDDDPDGMDIDTAHDFDPVQCVDPGNSVSSSVSVRVSSVSVSSSVSNHVND

Solvent-accessible surface area (backbone atoms only — not comparable to full-atom values): 8861 Å² total; per-residue (Å²): 135,86,90,58,91,81,68,70,57,48,90,52,44,84,69,69,56,78,86,29,92,48,80,86,22,45,74,59,60,70,55,49,44,72,66,27,51,49,32,52,44,44,40,62,74,55,45,51,83,54,38,71,45,72,71,52,87,78,74,75,84,78,92,51,64,66,63,50,50,50,52,53,41,51,53,45,36,75,68,62,35,76,44,65,50,76,47,75,50,57,76,56,80,40,39,70,77,54,83,84,71,102,56,69,59,41,82,48,72,42,62,86,71,62,61,82,45,55,75,47,82,49,52,64,23,49,32,47,53,32,53,47,50,34,51,52,50,53,43,49,28,53,51,32,57,71,70,42

Organism: NCBI:txid408172

Radius of gyration: 17.58 Å; Cα contacts (8 Å, |Δi|>4): 147; chains: 1; bounding box: 47×37×44 Å

Sequence (148 aa):
MIDIKNAVRPKRRRKDGAASQAPESMPYLRRYTNESKRYAWLMNQVLTPIRDAIVNRNRQEIDDPDAIAEHIKEYAKELGADIVGVAEYDPQFTFNDSEVLDHTRVIAFGVAMKYDVIASVGPISQQEVLRVYHKMFDIGVRLAHYIG